Protein AF-A0A0E3V7K0-F1 (afdb_monomer_lite)

Sequence (63 aa):
MEAQSDQQPRQPDPTIVLKQQVEDATDFLSICDRLSTGYDSGYYWEDVQRALRIAAGLEKWPD

Foldseek 3Di:
DDDPPPPDPPDPDVVVVVVVLVVLVVLLVVLVVCLPPDPDPVCNVVSVVSNVVSVVVNVPDDD

Secondary structure (DSSP, 8-state):
----------PPPHHHHHHHHHHHHHHHHHHHHHHHS---SS-HHHHHHHHHHHHHHHTT---

Structure (mmCIF, N/CA/C/O backbone):
data_AF-A0A0E3V7K0-F1
#
_entry.id   AF-A0A0E3V7K0-F1
#
loop_
_atom_site.group_PDB
_atom_site.id
_atom_site.type_symbol
_atom_site.label_atom_id
_atom_site.label_alt_id
_atom_site.label_comp_id
_atom_site.label_asym_id
_atom_site.label_entity_id
_atom_site.label_seq_id
_atom_site.pdbx_PDB_ins_code
_atom_site.Cartn_x
_atom_site.Cartn_y
_atom_site.Cartn_z
_atom_site.occupancy
_atom_site.B_iso_or_equiv
_atom_site.auth_seq_id
_atom_site.auth_comp_id
_atom_site.auth_asym_id
_atom_site.auth_atom_id
_atom_site.pdbx_PDB_model_num
ATOM 1 N N . MET A 1 1 ? 0.350 27.116 41.669 1.00 43.03 1 MET A N 1
ATOM 2 C CA . MET A 1 1 ? 0.869 26.045 40.793 1.00 43.03 1 MET A CA 1
ATOM 3 C C . MET A 1 1 ? -0.354 25.361 40.224 1.00 43.03 1 MET A C 1
ATOM 5 O O . MET A 1 1 ? -1.000 24.631 40.957 1.00 43.03 1 MET A O 1
ATOM 9 N N . GLU A 1 2 ? -0.747 25.698 39.000 1.00 50.12 2 GLU A N 1
ATOM 10 C CA . GLU A 1 2 ? -1.963 25.180 38.362 1.00 50.12 2 GLU A CA 1
ATOM 11 C C . GLU A 1 2 ? -1.702 24.948 36.870 1.00 50.12 2 GLU A C 1
ATOM 13 O O . GLU A 1 2 ? -0.807 25.571 36.302 1.00 50.12 2 GLU A O 1
ATOM 18 N N . ALA A 1 3 ? -2.525 24.076 36.280 1.00 46.03 3 ALA A N 1
ATOM 19 C CA . ALA A 1 3 ? -2.540 23.600 34.894 1.00 46.03 3 ALA A CA 1
ATOM 20 C C . ALA A 1 3 ? -1.631 22.399 34.574 1.00 46.03 3 ALA A C 1
ATOM 22 O O . ALA A 1 3 ? -0.845 22.409 33.629 1.00 46.03 3 ALA A O 1
ATOM 23 N N . GLN A 1 4 ? -1.834 21.299 35.303 1.00 48.81 4 GLN A N 1
ATOM 24 C CA . GLN A 1 4 ? -1.633 19.970 34.727 1.00 48.81 4 GLN A CA 1
ATOM 25 C C . GLN A 1 4 ? -2.848 19.697 33.824 1.00 48.81 4 GLN A C 1
ATOM 27 O O . GLN A 1 4 ? -3.861 19.170 34.273 1.00 48.81 4 GLN A O 1
ATOM 32 N N . SER A 1 5 ? -2.789 20.189 32.580 1.00 50.66 5 SER A N 1
ATOM 33 C CA . SER A 1 5 ? -3.792 19.880 31.558 1.00 50.66 5 SER A CA 1
ATOM 34 C C . SER A 1 5 ? -3.800 18.376 31.338 1.00 50.66 5 SER A C 1
ATOM 36 O O . SER A 1 5 ? -2.844 17.809 30.813 1.00 50.66 5 SER A O 1
ATOM 38 N N . ASP A 1 6 ? -4.896 17.766 31.763 1.00 49.00 6 ASP A N 1
ATOM 39 C CA . ASP A 1 6 ? -5.303 16.403 31.476 1.00 49.00 6 ASP A CA 1
ATOM 40 C C . ASP A 1 6 ? -5.370 16.213 29.948 1.00 49.00 6 ASP A C 1
ATOM 42 O O . ASP A 1 6 ? -6.372 16.496 29.289 1.00 49.00 6 ASP A O 1
ATOM 46 N N . GLN A 1 7 ? -4.242 15.835 29.338 1.00 54.28 7 GLN A N 1
ATOM 47 C CA . GLN A 1 7 ? -4.203 15.384 27.952 1.00 54.28 7 GLN A CA 1
ATOM 48 C C . GLN A 1 7 ? -4.761 13.963 27.905 1.00 54.28 7 GLN A C 1
ATOM 50 O O . GLN A 1 7 ? -4.022 12.996 27.727 1.00 54.28 7 GLN A O 1
ATOM 55 N N . GLN A 1 8 ? -6.076 13.832 28.070 1.00 51.16 8 GLN A N 1
ATOM 56 C CA . GLN A 1 8 ? -6.760 12.588 27.763 1.00 51.16 8 GLN A CA 1
ATOM 57 C C . GLN A 1 8 ? -6.575 12.309 26.259 1.00 51.16 8 GLN A C 1
ATOM 59 O O . GLN A 1 8 ? -6.958 13.153 25.436 1.00 51.16 8 GLN A O 1
ATOM 64 N N . PRO A 1 9 ? -5.959 11.181 25.856 1.00 55.31 9 PRO A N 1
ATOM 65 C CA . PRO A 1 9 ? -5.833 10.841 24.447 1.00 55.31 9 PRO A CA 1
ATOM 66 C C . PRO A 1 9 ? -7.24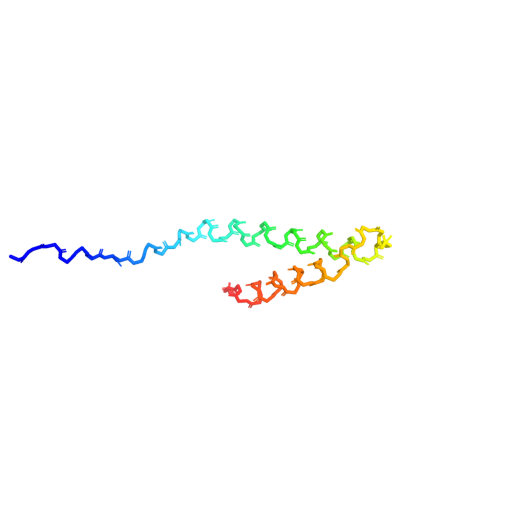4 10.714 23.873 1.00 55.31 9 PRO A C 1
ATOM 68 O O . PRO A 1 9 ? -8.026 9.866 24.299 1.00 55.31 9 PRO A O 1
ATOM 71 N N . ARG A 1 10 ? -7.592 11.599 22.933 1.00 59.25 10 ARG A N 1
ATOM 72 C CA . ARG A 1 10 ? -8.846 11.518 22.180 1.00 59.25 10 ARG A CA 1
ATOM 73 C C . ARG A 1 10 ? -8.831 10.183 21.447 1.00 59.25 10 ARG A C 1
ATOM 75 O O . ARG A 1 10 ? -8.108 10.043 20.463 1.00 59.25 10 ARG A O 1
ATOM 82 N N . GLN A 1 11 ? -9.564 9.196 21.957 1.00 59.81 11 GLN A N 1
ATOM 83 C CA . GLN A 1 11 ? -9.787 7.968 21.209 1.00 59.81 11 GLN A CA 1
ATOM 84 C C . GLN A 1 11 ? -10.425 8.365 19.873 1.00 59.81 11 GLN A C 1
ATOM 86 O O . GLN A 1 11 ? -11.391 9.132 19.882 1.00 59.81 11 GLN A O 1
ATOM 91 N N . PRO A 1 12 ? -9.857 7.933 18.738 1.00 62.62 12 PRO A N 1
ATOM 92 C CA . PRO A 1 12 ? -10.414 8.263 17.439 1.00 62.62 12 PRO A CA 1
ATOM 93 C C . PRO A 1 12 ? -11.833 7.697 17.343 1.00 62.62 12 PRO A C 1
ATOM 95 O O . PRO A 1 12 ? -12.081 6.565 17.761 1.00 62.62 12 PRO A O 1
ATOM 98 N N . ASP A 1 13 ? -12.759 8.499 16.815 1.00 72.56 13 ASP A N 1
ATOM 99 C CA . ASP A 1 13 ? -14.142 8.084 16.589 1.00 72.56 13 ASP A CA 1
ATOM 100 C C . ASP A 1 13 ? -14.176 6.759 15.806 1.00 72.56 13 ASP A C 1
ATOM 102 O O . ASP A 1 13 ? -13.523 6.654 14.761 1.00 72.56 13 ASP A O 1
ATOM 106 N N . PRO A 1 14 ? -14.959 5.758 16.244 1.00 69.88 14 PRO A N 1
ATOM 107 C CA . PRO A 1 14 ? -14.993 4.439 15.610 1.00 69.88 14 PRO A CA 1
ATOM 108 C C . PRO A 1 14 ? -15.408 4.509 14.133 1.00 69.88 14 PRO A C 1
ATOM 110 O O . PRO A 1 14 ? -14.917 3.740 13.312 1.00 69.88 14 PRO A O 1
ATOM 113 N N . THR A 1 15 ? -16.238 5.486 13.759 1.00 75.00 15 THR A N 1
ATOM 114 C CA . THR A 1 15 ? -16.631 5.747 12.365 1.00 75.00 15 THR A CA 1
ATOM 115 C C . THR A 1 15 ? -15.461 6.233 11.504 1.00 75.00 15 THR A C 1
ATOM 117 O O . THR A 1 15 ? -15.380 5.895 10.325 1.00 75.00 15 THR A O 1
ATOM 120 N N . ILE A 1 16 ? -14.545 7.022 12.078 1.00 77.31 16 ILE A N 1
ATOM 121 C CA . ILE A 1 16 ? -13.343 7.506 11.383 1.00 77.31 16 ILE A CA 1
ATOM 122 C C . ILE A 1 16 ? -12.362 6.350 11.198 1.00 77.31 16 ILE A C 1
ATOM 124 O O . ILE A 1 16 ? -11.809 6.189 10.112 1.00 77.31 16 ILE A O 1
ATOM 128 N N . VAL A 1 17 ? -12.201 5.523 12.235 1.00 79.94 17 VAL A N 1
ATOM 129 C CA . VAL A 1 17 ? -11.361 4.321 12.180 1.00 79.94 17 VAL A CA 1
ATOM 130 C C . VAL A 1 17 ? -11.860 3.373 11.094 1.00 79.94 17 VAL A C 1
ATOM 132 O O . VAL A 1 17 ? -11.066 2.996 10.242 1.00 79.94 17 VAL A O 1
ATOM 135 N N . LEU A 1 18 ? -13.165 3.079 11.061 1.00 80.94 18 LEU A N 1
ATOM 136 C CA . LEU A 1 18 ? -13.788 2.203 10.065 1.00 80.94 18 LEU A CA 1
ATOM 137 C C . LEU A 1 18 ? -13.610 2.723 8.633 1.00 80.94 18 LEU A C 1
ATOM 139 O O . LEU A 1 18 ? -13.310 1.958 7.718 1.00 80.94 18 LEU A O 1
ATOM 143 N N . LYS A 1 19 ? -13.786 4.031 8.422 1.00 84.25 19 LYS A N 1
ATOM 144 C CA . LYS A 1 19 ? -13.616 4.633 7.098 1.00 84.25 19 LYS A CA 1
ATOM 145 C C . LYS A 1 19 ? -12.170 4.500 6.608 1.00 84.25 19 LYS A C 1
ATOM 147 O O . LYS A 1 19 ? -11.959 4.022 5.498 1.00 84.25 19 LYS A O 1
ATOM 152 N N . GLN A 1 20 ? -11.200 4.844 7.456 1.00 84.56 20 GLN A N 1
ATOM 153 C CA . GLN A 1 20 ? -9.772 4.718 7.148 1.00 84.56 20 GLN A CA 1
ATOM 154 C C . GLN A 1 20 ? -9.401 3.273 6.800 1.00 84.56 20 GLN A C 1
ATOM 156 O O . GLN A 1 20 ? -8.705 3.007 5.832 1.00 84.56 20 GLN A O 1
ATOM 161 N N . GLN A 1 21 ? -9.934 2.339 7.571 1.00 83.94 21 GLN A N 1
ATOM 162 C CA . GLN A 1 21 ? -9.774 0.907 7.404 1.00 83.94 21 GLN A CA 1
ATOM 163 C C . GLN A 1 21 ? -10.306 0.382 6.050 1.00 83.94 21 GLN A C 1
ATOM 165 O O . GLN A 1 21 ? -9.657 -0.438 5.399 1.00 83.94 21 GLN A O 1
ATOM 170 N N . VAL A 1 22 ? -11.461 0.875 5.586 1.00 86.88 22 VAL A N 1
ATOM 171 C CA . VAL A 1 22 ? -12.004 0.555 4.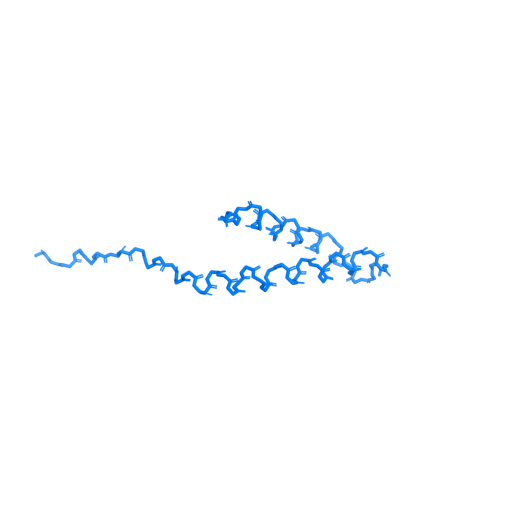250 1.00 86.88 22 VAL A CA 1
ATOM 172 C C . VAL A 1 22 ? -11.154 1.170 3.132 1.00 86.88 22 VAL A C 1
ATOM 174 O O . VAL A 1 22 ? -10.926 0.530 2.101 1.00 86.88 22 VAL A O 1
ATOM 177 N N . GLU A 1 23 ? -10.677 2.401 3.324 1.00 90.75 23 GLU A N 1
ATOM 178 C CA . GLU A 1 23 ? -9.764 3.067 2.387 1.00 90.75 23 GLU A CA 1
ATOM 179 C C . GLU A 1 23 ? -8.448 2.283 2.259 1.00 90.75 23 GLU A C 1
ATOM 181 O O . GLU A 1 23 ? -8.016 1.988 1.144 1.00 90.75 23 GLU A O 1
ATOM 186 N N . ASP A 1 24 ? -7.883 1.843 3.383 1.00 88.50 24 ASP A N 1
ATOM 187 C CA . ASP A 1 24 ? -6.679 1.017 3.438 1.00 88.50 24 ASP A CA 1
ATOM 188 C C . ASP A 1 24 ? -6.896 -0.325 2.710 1.00 88.50 24 ASP A C 1
ATOM 190 O O . ASP A 1 24 ? -6.100 -0.703 1.852 1.00 88.50 24 ASP A O 1
ATOM 194 N N . ALA A 1 25 ? -8.010 -1.024 2.956 1.00 89.19 25 ALA A N 1
ATOM 195 C CA . ALA A 1 25 ? -8.338 -2.265 2.245 1.00 89.19 25 ALA A CA 1
ATOM 196 C C . ALA A 1 25 ? -8.451 -2.074 0.722 1.00 89.19 25 ALA A C 1
ATOM 198 O O . ALA A 1 25 ? -7.992 -2.915 -0.055 1.00 89.19 25 ALA A O 1
ATOM 199 N N . THR A 1 26 ? -9.019 -0.950 0.287 1.00 92.00 26 THR A N 1
ATOM 200 C CA . THR A 1 26 ? -9.127 -0.605 -1.138 1.00 92.00 26 THR A CA 1
ATOM 201 C C . THR A 1 26 ? -7.750 -0.337 -1.755 1.00 92.00 26 THR A C 1
ATOM 203 O O . THR A 1 26 ? -7.459 -0.796 -2.865 1.00 92.00 26 THR A O 1
ATOM 206 N N . ASP A 1 27 ? -6.880 0.369 -1.029 1.00 91.06 27 ASP A N 1
ATOM 207 C CA . ASP A 1 27 ? -5.505 0.657 -1.444 1.00 91.06 27 ASP A CA 1
ATOM 208 C C . ASP A 1 27 ? -4.680 -0.634 -1.562 1.00 91.06 27 ASP A C 1
ATOM 210 O O . ASP A 1 27 ? -4.006 -0.847 -2.570 1.00 91.06 27 ASP A O 1
ATOM 214 N N . PHE A 1 28 ? -4.815 -1.553 -0.601 1.00 92.00 28 PHE A N 1
ATOM 215 C CA . PHE A 1 28 ? -4.181 -2.872 -0.645 1.00 92.00 28 PHE A CA 1
ATOM 216 C C . PHE A 1 28 ? -4.541 -3.653 -1.912 1.00 92.00 28 PHE A C 1
ATOM 218 O O . PHE A 1 28 ? -3.645 -4.101 -2.629 1.00 92.00 28 PHE A O 1
ATOM 225 N N . LEU A 1 29 ? -5.836 -3.777 -2.225 1.00 91.75 29 LEU A N 1
ATOM 226 C CA . LEU A 1 29 ? -6.292 -4.500 -3.417 1.00 91.75 29 LEU A CA 1
ATOM 227 C C . LEU A 1 29 ? -5.766 -3.860 -4.709 1.00 91.75 29 LEU A C 1
ATOM 229 O O . LEU A 1 29 ? -5.335 -4.571 -5.615 1.00 91.75 29 LEU A O 1
ATOM 233 N N . SER A 1 30 ? -5.733 -2.528 -4.764 1.00 90.38 30 SER A N 1
ATOM 234 C CA . SER A 1 30 ? -5.207 -1.778 -5.911 1.00 90.38 30 SER A CA 1
ATOM 235 C C . SER A 1 30 ? -3.703 -2.005 -6.111 1.00 90.38 30 SER A C 1
ATOM 237 O O . SER A 1 30 ? -3.226 -2.096 -7.244 1.00 90.38 30 SER A O 1
ATOM 239 N N . ILE A 1 31 ? -2.939 -2.124 -5.020 1.00 89.31 31 ILE A N 1
ATOM 240 C CA . ILE A 1 31 ? -1.511 -2.451 -5.081 1.00 89.31 31 ILE A CA 1
ATOM 241 C C . ILE A 1 31 ? -1.309 -3.900 -5.536 1.00 89.31 31 ILE A C 1
ATOM 243 O O . ILE A 1 31 ? -0.467 -4.150 -6.396 1.00 89.31 31 ILE A O 1
ATOM 247 N N . CYS A 1 32 ? -2.082 -4.854 -5.010 1.00 89.50 32 CYS A N 1
ATOM 248 C CA . CYS A 1 32 ? -2.010 -6.254 -5.433 1.00 89.50 32 CYS A CA 1
ATOM 249 C C . CYS A 1 32 ? -2.304 -6.428 -6.929 1.00 89.50 32 CYS A C 1
ATOM 251 O O . CYS A 1 32 ? -1.584 -7.164 -7.606 1.00 89.50 32 CYS A O 1
ATOM 253 N N . ASP A 1 33 ? -3.307 -5.721 -7.455 1.00 89.69 33 ASP A N 1
ATOM 254 C CA . ASP A 1 33 ? -3.624 -5.715 -8.885 1.00 89.69 33 ASP A CA 1
ATOM 255 C C . ASP A 1 33 ? -2.432 -5.214 -9.718 1.00 89.69 33 ASP A C 1
ATOM 257 O O . ASP A 1 33 ? -1.965 -5.917 -10.621 1.00 89.69 33 ASP A O 1
ATOM 261 N N . ARG A 1 34 ? -1.846 -4.072 -9.327 1.00 86.56 34 ARG A N 1
ATOM 262 C CA . ARG A 1 34 ? -0.663 -3.489 -9.980 1.00 86.56 34 ARG A CA 1
ATOM 263 C C . ARG A 1 34 ? 0.564 -4.405 -9.926 1.00 86.56 34 ARG A C 1
ATOM 265 O O . ARG A 1 34 ? 1.301 -4.501 -10.903 1.00 86.5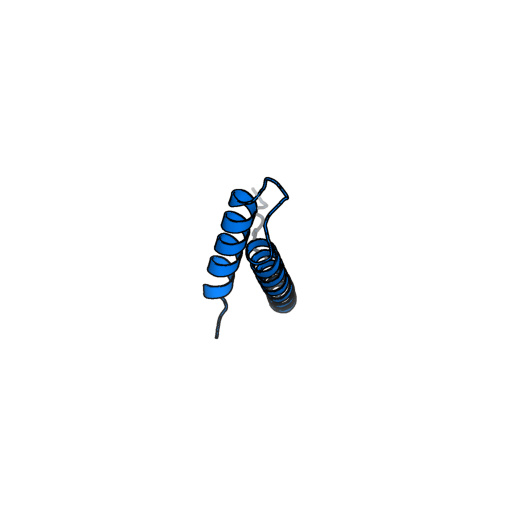6 34 ARG A O 1
ATOM 272 N N . LEU A 1 35 ? 0.793 -5.087 -8.802 1.00 86.75 35 LEU A N 1
ATOM 273 C CA . LEU A 1 35 ? 1.871 -6.077 -8.653 1.00 86.75 35 LEU A CA 1
ATOM 274 C C . LEU A 1 35 ? 1.676 -7.287 -9.576 1.00 86.75 35 LEU A C 1
ATOM 276 O O . LEU A 1 35 ? 2.661 -7.857 -10.044 1.00 86.75 35 LEU A O 1
ATOM 280 N N . SER A 1 36 ? 0.428 -7.665 -9.857 1.00 83.69 36 SER A N 1
ATOM 281 C CA . SER A 1 36 ? 0.101 -8.851 -10.655 1.00 83.69 36 SER A CA 1
ATOM 282 C C . SER A 1 36 ? 0.158 -8.638 -12.175 1.00 83.69 36 SER A C 1
ATOM 284 O O . SER A 1 36 ? 0.440 -9.586 -12.907 1.00 83.69 36 SER A O 1
ATOM 286 N N . THR A 1 37 ? -0.079 -7.417 -12.669 1.00 79.69 37 THR A N 1
ATOM 287 C CA . THR A 1 37 ? -0.331 -7.140 -14.101 1.00 79.69 37 THR A CA 1
ATOM 288 C C . THR A 1 37 ? 0.885 -6.678 -14.913 1.00 79.69 37 THR A C 1
ATOM 290 O O . THR A 1 37 ? 0.749 -6.314 -16.079 1.00 79.69 37 THR A O 1
ATOM 293 N N . GLY A 1 38 ? 2.094 -6.781 -14.360 1.00 67.19 38 GLY A N 1
ATOM 294 C CA . GLY A 1 38 ? 3.323 -6.347 -15.029 1.00 67.19 38 GLY A CA 1
ATOM 295 C C . GLY A 1 38 ? 3.755 -4.992 -14.495 1.00 67.19 38 GLY A C 1
ATOM 296 O O . GLY A 1 38 ? 3.224 -3.942 -14.849 1.00 67.19 38 GLY A O 1
ATOM 297 N N . TYR A 1 39 ? 4.714 -5.039 -13.580 1.00 71.75 39 TYR A N 1
ATOM 298 C CA . TYR A 1 39 ? 5.076 -3.900 -12.764 1.00 71.75 39 TYR A CA 1
ATOM 299 C C . TYR A 1 39 ? 6.171 -3.060 -13.439 1.00 71.75 39 TYR A C 1
ATOM 301 O O . TYR A 1 39 ? 7.351 -3.389 -13.356 1.00 71.75 39 TYR A O 1
ATOM 309 N N . ASP A 1 40 ? 5.780 -1.968 -14.100 1.00 67.44 40 ASP A N 1
ATOM 310 C CA . ASP A 1 40 ? 6.692 -1.133 -14.908 1.00 67.44 40 ASP A CA 1
ATOM 311 C C . ASP A 1 40 ? 7.180 0.140 -14.183 1.00 67.44 40 ASP A C 1
ATOM 313 O O . ASP A 1 40 ? 8.026 0.881 -14.670 1.00 67.44 40 ASP A O 1
ATOM 317 N N . SER A 1 41 ? 6.679 0.411 -12.973 1.00 69.88 41 SER A N 1
ATOM 318 C CA . SER A 1 41 ? 6.859 1.719 -12.328 1.00 69.88 41 SER A CA 1
ATOM 319 C C . SER A 1 41 ? 8.206 1.920 -11.611 1.00 69.88 41 SER A C 1
ATOM 321 O O . SER A 1 41 ? 8.425 2.990 -11.052 1.00 69.88 41 SER A O 1
ATOM 323 N N . GLY A 1 42 ? 9.087 0.915 -11.540 1.00 78.12 42 GLY A N 1
ATOM 324 C CA . GLY A 1 42 ? 10.358 0.978 -10.790 1.00 78.12 42 GLY A CA 1
ATOM 325 C C . GLY A 1 42 ? 10.226 0.959 -9.255 1.00 78.12 42 GLY A C 1
ATOM 326 O O . GLY A 1 42 ? 11.189 0.651 -8.561 1.00 78.12 42 GLY A O 1
ATOM 327 N N . TYR A 1 43 ? 9.024 1.189 -8.722 1.00 82.75 43 TYR A N 1
ATOM 328 C CA . TYR A 1 43 ? 8.699 1.243 -7.290 1.00 82.75 43 TYR A CA 1
ATOM 329 C C . TYR A 1 43 ? 8.233 -0.098 -6.686 1.00 82.75 43 TYR A C 1
ATOM 331 O O . TYR A 1 43 ? 7.554 -0.120 -5.661 1.00 82.75 43 TYR A O 1
ATOM 339 N N . TYR A 1 44 ? 8.602 -1.233 -7.300 1.00 83.56 44 TYR A N 1
ATOM 340 C CA . TYR A 1 44 ? 8.040 -2.559 -6.976 1.00 83.56 44 TYR A CA 1
ATOM 341 C C . TYR A 1 44 ? 8.115 -2.871 -5.488 1.00 83.56 44 TYR A C 1
ATOM 343 O O . TYR A 1 44 ? 7.138 -3.281 -4.866 1.00 83.56 44 TYR A O 1
ATOM 351 N N . TRP A 1 45 ? 9.283 -2.631 -4.901 1.00 88.06 45 TRP A N 1
ATOM 352 C CA . TRP A 1 45 ? 9.502 -2.944 -3.502 1.00 88.06 45 TRP A CA 1
ATOM 353 C C . TRP A 1 45 ? 8.766 -1.997 -2.549 1.00 88.06 45 TRP A C 1
ATOM 355 O O . TRP A 1 45 ? 8.295 -2.444 -1.508 1.00 88.06 45 TRP A O 1
ATOM 365 N N . GLU A 1 46 ? 8.598 -0.725 -2.912 1.00 88.75 46 GLU A N 1
ATOM 366 C CA . GLU A 1 46 ? 7.838 0.244 -2.108 1.00 88.75 46 GLU A CA 1
ATOM 367 C C . GLU A 1 46 ? 6.356 -0.125 -2.053 1.00 88.75 46 GLU A C 1
ATOM 369 O O . GLU A 1 46 ? 5.735 -0.068 -0.990 1.00 88.75 46 GLU A O 1
ATOM 374 N N . ASP A 1 47 ? 5.811 -0.605 -3.167 1.00 87.69 47 ASP A N 1
ATOM 375 C CA . ASP A 1 47 ? 4.447 -1.113 -3.222 1.00 87.69 47 ASP A CA 1
ATOM 376 C C . ASP A 1 47 ? 4.262 -2.411 -2.450 1.00 87.69 47 ASP A C 1
ATOM 378 O O . ASP A 1 47 ? 3.297 -2.538 -1.698 1.00 87.69 47 ASP A O 1
ATOM 382 N N . VAL A 1 48 ? 5.203 -3.351 -2.551 1.00 88.44 48 VAL A N 1
ATOM 383 C CA . VAL A 1 48 ? 5.172 -4.564 -1.723 1.00 88.44 48 VAL A CA 1
ATOM 384 C C . VAL A 1 48 ? 5.212 -4.199 -0.237 1.00 88.44 48 VAL A C 1
ATOM 386 O O . VAL A 1 48 ? 4.416 -4.708 0.551 1.00 88.44 48 VAL A O 1
ATOM 389 N N . GLN A 1 49 ? 6.090 -3.277 0.164 1.00 91.00 49 GLN A N 1
ATOM 390 C CA . GLN A 1 49 ? 6.170 -2.810 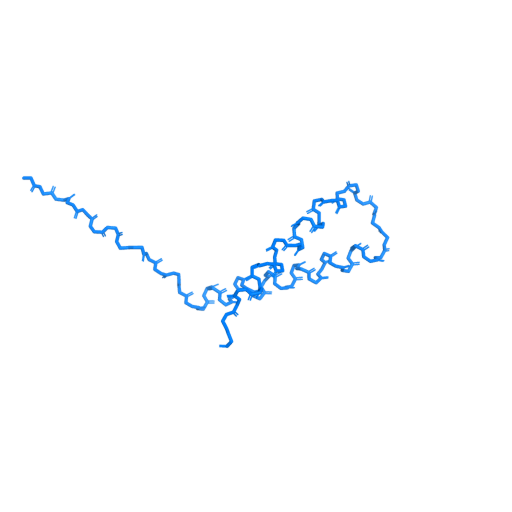1.548 1.00 91.00 49 GLN A CA 1
ATOM 391 C C . GLN A 1 49 ? 4.880 -2.119 2.005 1.00 91.00 49 GLN A C 1
ATOM 393 O O . GLN A 1 49 ? 4.443 -2.323 3.142 1.00 91.00 49 GLN A O 1
ATOM 398 N N . ARG A 1 50 ? 4.254 -1.321 1.135 1.00 88.81 50 ARG A N 1
ATOM 399 C CA . ARG A 1 50 ? 2.979 -0.652 1.411 1.00 88.81 50 ARG A CA 1
ATOM 400 C C . ARG A 1 50 ? 1.843 -1.660 1.572 1.00 88.81 50 ARG A C 1
ATOM 402 O O . ARG A 1 50 ? 1.137 -1.598 2.576 1.00 88.81 50 ARG A O 1
ATOM 409 N N . ALA A 1 51 ? 1.727 -2.626 0.663 1.00 90.50 51 ALA A N 1
ATOM 410 C CA . ALA A 1 51 ? 0.734 -3.692 0.743 1.00 90.50 51 ALA A CA 1
ATOM 411 C C . ALA A 1 51 ? 0.879 -4.508 2.038 1.00 90.50 51 ALA A C 1
ATOM 413 O O . ALA A 1 51 ? -0.104 -4.734 2.738 1.00 90.50 51 ALA A O 1
ATOM 414 N N . LEU A 1 52 ? 2.107 -4.881 2.417 1.00 88.50 52 LEU A N 1
ATOM 415 C CA . LEU A 1 52 ? 2.368 -5.617 3.660 1.00 88.50 52 LEU A CA 1
ATOM 416 C C . LEU A 1 52 ? 2.012 -4.807 4.912 1.00 88.50 52 LEU A C 1
ATOM 418 O O . LEU A 1 52 ? 1.458 -5.354 5.863 1.00 88.50 52 LEU A O 1
ATOM 422 N N . ARG A 1 53 ? 2.309 -3.502 4.923 1.00 87.88 53 ARG A N 1
ATOM 423 C CA . ARG A 1 53 ? 1.965 -2.620 6.047 1.00 87.88 53 ARG A CA 1
ATOM 424 C C . ARG A 1 53 ? 0.456 -2.506 6.224 1.00 87.88 53 ARG A C 1
ATOM 426 O O . ARG A 1 53 ? -0.019 -2.570 7.355 1.00 87.88 53 ARG A O 1
ATOM 433 N N . ILE A 1 54 ? -0.271 -2.348 5.123 1.00 88.88 54 ILE A N 1
ATOM 434 C CA . ILE A 1 54 ? -1.728 -2.284 5.149 1.00 88.88 54 ILE A CA 1
ATOM 435 C C . ILE A 1 54 ? -2.306 -3.622 5.611 1.00 88.88 54 ILE A C 1
ATOM 437 O O . ILE A 1 54 ? -3.111 -3.640 6.534 1.00 88.88 54 ILE A O 1
ATOM 441 N N . ALA A 1 55 ? -1.842 -4.744 5.055 1.00 87.88 55 ALA A N 1
ATOM 442 C CA . ALA A 1 55 ? -2.302 -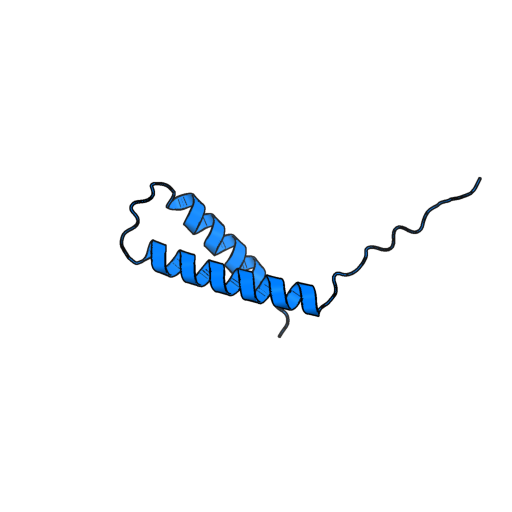6.075 5.450 1.00 87.88 55 ALA A CA 1
ATOM 443 C C . ALA A 1 55 ? -2.085 -6.346 6.949 1.00 87.88 55 ALA A C 1
ATOM 445 O O . ALA A 1 55 ? -2.992 -6.824 7.623 1.00 87.88 55 ALA A O 1
ATOM 446 N N . ALA A 1 56 ? -0.928 -5.964 7.498 1.00 84.50 56 ALA A N 1
ATOM 447 C CA . ALA A 1 56 ? -0.651 -6.069 8.932 1.00 84.50 56 ALA A CA 1
ATOM 448 C C . ALA A 1 56 ? -1.536 -5.144 9.793 1.00 84.50 56 ALA A C 1
ATOM 450 O O . ALA A 1 56 ? -1.790 -5.437 10.961 1.00 84.50 56 ALA A O 1
ATOM 451 N N . GLY A 1 57 ? -1.991 -4.015 9.239 1.00 82.00 57 GLY A N 1
ATOM 452 C CA . GLY A 1 57 ? -2.973 -3.134 9.871 1.00 82.00 57 GLY A CA 1
ATOM 453 C C . GLY A 1 57 ? -4.386 -3.722 9.851 1.00 82.00 57 GLY A C 1
ATOM 454 O O . GLY A 1 57 ?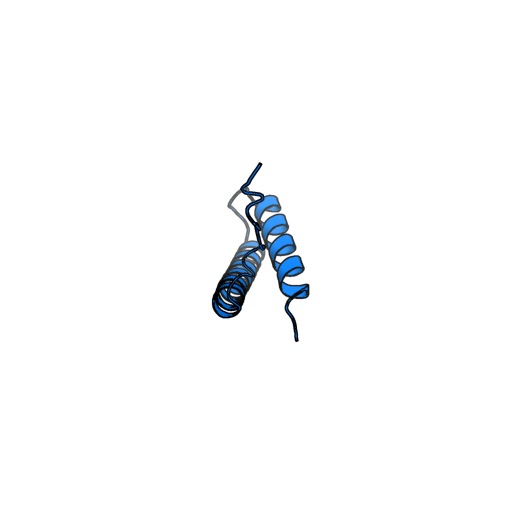 -5.085 -3.659 10.861 1.00 82.00 57 GLY A O 1
ATOM 455 N N . LEU A 1 58 ? -4.771 -4.347 8.736 1.00 77.31 58 LEU A N 1
ATOM 456 C CA . LEU A 1 58 ? -6.061 -5.016 8.557 1.00 77.31 58 LEU A CA 1
ATOM 457 C C . LEU A 1 58 ? -6.175 -6.310 9.372 1.00 77.31 58 LEU A C 1
ATOM 459 O O . LEU A 1 58 ? -7.255 -6.607 9.860 1.00 77.31 58 LEU A O 1
ATOM 463 N N . GLU A 1 59 ? -5.086 -7.053 9.594 1.00 73.56 59 GLU A N 1
ATOM 464 C CA . GLU A 1 59 ? -5.090 -8.228 10.488 1.00 73.56 59 GLU A CA 1
ATOM 465 C C . GLU A 1 59 ? -5.515 -7.862 11.921 1.00 73.56 59 GLU A C 1
ATOM 467 O O . GLU A 1 59 ? -6.118 -8.664 12.627 1.00 73.56 59 GLU A O 1
ATOM 472 N N . LYS A 1 60 ? -5.238 -6.626 12.353 1.00 72.38 60 LYS A N 1
ATOM 473 C CA . LYS A 1 60 ? -5.630 -6.117 13.675 1.00 72.38 60 LYS A CA 1
ATOM 474 C C . LYS A 1 60 ? -7.043 -5.536 13.712 1.00 72.38 60 LYS A C 1
ATOM 476 O O . LYS A 1 60 ? -7.419 -4.938 14.722 1.00 72.38 60 LYS A O 1
ATOM 481 N N . TRP A 1 61 ? -7.802 -5.662 12.627 1.00 65.81 61 TRP A N 1
ATOM 482 C CA . TRP A 1 61 ? -9.193 -5.243 12.583 1.00 65.81 61 TRP A CA 1
ATOM 483 C C . TRP A 1 61 ? -10.021 -6.105 13.554 1.00 65.81 61 TRP A C 1
ATOM 485 O O . TRP A 1 61 ? -9.932 -7.330 13.495 1.00 65.81 61 TRP A O 1
ATOM 495 N N . PRO A 1 62 ? -10.798 -5.499 14.469 1.00 61.91 62 PRO A N 1
ATOM 496 C CA . PRO A 1 62 ? -11.606 -6.251 15.428 1.00 61.91 62 PRO A CA 1
ATOM 497 C C . PRO A 1 62 ? -12.793 -6.956 14.748 1.00 61.91 62 PRO A C 1
ATOM 499 O O . PRO A 1 62 ? -13.526 -6.304 14.008 1.00 61.91 62 PRO A O 1
ATOM 502 N N . ASP A 1 63 ? -12.961 -8.256 15.022 1.00 57.97 63 ASP A N 1
ATOM 503 C CA . ASP A 1 63 ? -14.097 -9.093 14.574 1.00 57.97 63 ASP A CA 1
ATOM 504 C C . ASP A 1 63 ? -15.466 -8.426 14.815 1.00 57.97 63 ASP A C 1
ATOM 506 O O . ASP A 1 63 ? -15.669 -7.866 15.924 1.00 57.97 63 ASP A O 1
#

pLDDT: mean 76.65, std 14.28, range [43.03, 92.0]

Radius of gyration: 17.81 Å; chains: 1; bounding box: 27×35×56 Å

Organism: NCBI:txid1379870